Protein AF-A0AAD5KEV8-F1 (afdb_monomer)

Secondary structure (DSSP, 8-state):
----SSSHHHHHHHHHHHHHHHH---HHHHHHHHHHHHHHHHHHHHHSSSHHHHHHHHIIIIIS----SSPPPHHHHHHHHHHHHHHTT-SPTTPPPPP---TT--

Foldseek 3Di:
DDDDDPPVPPVVVVVVVVVCVVPPDDPVNVVVVVVVVVVLVVVLCVQVPDLVSLQVVCCQCPVVVHDDPDDDPPVSVVVSVQSNCVVVVNDDPPDDDDDPPPPVRD

Radius of gyration: 21.46 Å; Cα contacts (8 Å, |Δi|>4): 39; chains: 1; bounding box: 51×52×44 Å

Nearest PDB structures (foldseek):
  3mfi-assembly1_A  TM=3.490E-01  e=8.666E+00  Saccharomyces cerevisiae

Sequence (106 aa):
MSNDATTTTMGELAWHSRRKAWTNATNEKIASQNARATETNAWFNERLDDQKHLLSCYDHLIVRRKESNQPIPLKFAVKVIVQGWKRDGTWPEGMEAPTSTDPNGF

Structure (mmCIF, N/CA/C/O backbone):
data_AF-A0AAD5KEV8-F1
#
_entry.id   AF-A0AAD5KEV8-F1
#
loop_
_atom_site.group_PDB
_atom_site.id
_atom_site.type_symbol
_atom_site.label_atom_id
_atom_site.label_alt_id
_atom_site.label_comp_id
_atom_site.label_asym_id
_atom_site.label_entity_id
_atom_site.label_seq_id
_atom_site.pdbx_PDB_ins_code
_atom_site.Cartn_x
_atom_site.Cartn_y
_atom_site.Cartn_z
_atom_site.occupancy
_atom_site.B_iso_or_equiv
_atom_site.auth_seq_id
_atom_site.auth_comp_id
_atom_site.auth_asym_id
_atom_site.auth_atom_id
_atom_site.pdbx_PDB_model_num
ATOM 1 N N . MET A 1 1 ? 35.413 -39.696 -18.909 1.00 42.03 1 MET A N 1
ATOM 2 C CA . MET A 1 1 ? 34.633 -38.946 -17.904 1.00 42.03 1 MET A CA 1
ATOM 3 C C . MET A 1 1 ? 34.918 -37.474 -18.122 1.00 42.03 1 MET A C 1
ATOM 5 O O . MET A 1 1 ? 36.070 -37.115 -17.954 1.00 42.03 1 MET A O 1
ATOM 9 N N . SER A 1 2 ? 33.941 -36.703 -18.606 1.00 48.84 2 SER A N 1
ATOM 10 C CA . SER A 1 2 ? 33.871 -35.230 -18.523 1.00 48.84 2 SER A CA 1
ATOM 11 C C . SER A 1 2 ? 32.728 -34.758 -19.417 1.00 48.84 2 SER A C 1
ATOM 13 O O . SER A 1 2 ? 32.889 -34.761 -20.628 1.00 48.84 2 SER A O 1
ATOM 15 N N . ASN A 1 3 ? 31.586 -34.403 -18.831 1.00 50.66 3 ASN A N 1
ATOM 16 C CA . ASN A 1 3 ? 30.469 -33.732 -19.504 1.00 50.66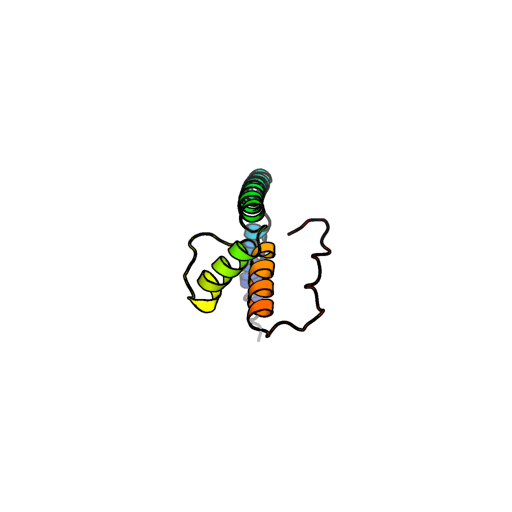 3 ASN A CA 1
ATOM 17 C C . ASN A 1 3 ? 29.704 -32.932 -18.441 1.00 50.66 3 ASN A C 1
ATOM 19 O O . ASN A 1 3 ? 28.728 -33.437 -17.908 1.00 50.66 3 ASN A O 1
ATOM 23 N N . ASP A 1 4 ? 30.174 -31.733 -18.090 1.00 52.62 4 ASP A N 1
ATOM 24 C CA . ASP A 1 4 ? 29.435 -30.836 -17.177 1.00 52.62 4 ASP A CA 1
ATOM 25 C C . ASP A 1 4 ? 29.787 -29.343 -17.374 1.00 52.62 4 ASP A C 1
ATOM 27 O O . ASP A 1 4 ? 29.725 -28.534 -16.456 1.00 52.62 4 ASP A O 1
ATOM 31 N N . ALA A 1 5 ? 30.186 -28.946 -18.590 1.00 53.91 5 ALA A N 1
ATOM 32 C CA . ALA A 1 5 ? 30.590 -27.563 -18.890 1.00 53.91 5 ALA A CA 1
ATOM 33 C C . ALA A 1 5 ? 29.541 -26.742 -19.672 1.00 53.91 5 ALA A C 1
ATOM 35 O O . ALA A 1 5 ? 29.733 -25.546 -19.874 1.00 53.91 5 ALA A O 1
ATOM 36 N N . THR A 1 6 ? 28.439 -27.348 -20.127 1.00 53.31 6 THR A N 1
ATOM 37 C CA . THR A 1 6 ? 27.454 -26.690 -21.014 1.00 53.31 6 THR A CA 1
ATOM 38 C C . THR A 1 6 ? 26.146 -26.288 -20.325 1.00 53.31 6 THR A C 1
ATOM 40 O O . THR A 1 6 ? 25.341 -25.567 -20.911 1.00 53.31 6 THR A O 1
ATOM 43 N N . THR A 1 7 ? 25.918 -26.706 -19.079 1.00 54.16 7 THR A N 1
ATOM 44 C CA . THR A 1 7 ? 24.692 -26.423 -18.308 1.00 54.16 7 THR A CA 1
ATOM 45 C C . THR A 1 7 ? 24.777 -25.137 -17.482 1.00 54.16 7 THR A C 1
ATOM 47 O O . THR A 1 7 ? 23.762 -24.462 -17.303 1.00 54.16 7 THR A O 1
ATOM 50 N N . THR A 1 8 ? 25.977 -24.733 -17.054 1.00 55.50 8 THR A N 1
ATOM 51 C CA . THR A 1 8 ? 26.211 -23.524 -16.238 1.00 55.50 8 THR A CA 1
ATOM 52 C C . THR A 1 8 ? 25.878 -22.218 -16.979 1.00 55.50 8 THR A C 1
ATOM 54 O O . THR A 1 8 ? 25.484 -21.235 -16.364 1.00 55.50 8 THR A O 1
ATOM 57 N N . THR A 1 9 ? 25.932 -22.204 -18.312 1.00 64.56 9 THR A N 1
ATOM 58 C CA . THR A 1 9 ? 25.850 -20.973 -19.122 1.00 64.56 9 THR A CA 1
ATOM 59 C C . THR A 1 9 ? 24.418 -20.526 -19.449 1.00 64.56 9 THR A C 1
ATOM 61 O O . THR A 1 9 ? 24.144 -19.332 -19.561 1.00 64.56 9 THR A O 1
ATOM 64 N N . MET A 1 10 ? 23.475 -21.464 -19.598 1.00 74.94 10 MET A N 1
ATOM 65 C CA . MET A 1 10 ? 22.090 -21.168 -20.016 1.00 74.94 10 MET A CA 1
ATOM 66 C C . MET A 1 10 ? 21.288 -20.438 -18.928 1.00 74.94 10 MET A C 1
ATOM 68 O O . MET A 1 10 ? 20.607 -19.450 -19.209 1.00 74.94 10 MET A O 1
ATOM 72 N N . GLY A 1 11 ? 21.375 -20.912 -17.681 1.00 84.69 11 GLY A N 1
ATOM 73 C CA . GLY A 1 11 ? 20.655 -20.320 -16.549 1.00 84.69 11 GLY A CA 1
ATOM 74 C C . GLY A 1 11 ? 21.161 -18.921 -16.202 1.00 84.69 11 GLY A C 1
ATOM 75 O O . GLY A 1 11 ? 20.363 -18.019 -15.947 1.00 84.69 11 GLY A O 1
ATOM 76 N N . GLU A 1 12 ? 22.477 -18.723 -16.271 1.00 88.44 12 GLU A N 1
ATOM 77 C CA . GLU A 1 12 ? 23.132 -17.439 -16.027 1.00 88.44 12 GLU A CA 1
ATOM 78 C C . GLU A 1 12 ? 22.746 -16.395 -17.087 1.00 88.44 12 GLU A C 1
ATOM 80 O O . GLU A 1 12 ? 22.313 -15.293 -16.743 1.00 88.44 12 GLU A O 1
ATOM 85 N N . LEU A 1 13 ? 22.780 -16.753 -18.376 1.00 88.38 13 LEU A N 1
ATOM 86 C CA . LEU A 1 13 ? 22.330 -15.869 -19.460 1.00 88.38 13 LEU A CA 1
ATOM 87 C C . LEU A 1 13 ? 20.852 -15.483 -19.316 1.00 88.38 13 LEU A C 1
ATOM 89 O O . LEU A 1 13 ? 20.493 -14.310 -19.466 1.00 88.38 13 LEU A O 1
ATOM 93 N N . ALA A 1 14 ? 19.990 -16.449 -18.986 1.00 87.69 14 ALA A N 1
ATOM 94 C CA . ALA A 1 14 ? 18.575 -16.189 -18.741 1.00 87.69 14 ALA A CA 1
ATOM 95 C C . ALA A 1 14 ? 18.364 -15.263 -17.530 1.00 87.69 14 ALA A C 1
ATOM 97 O O . ALA A 1 14 ? 17.533 -14.350 -17.586 1.00 87.69 14 ALA A O 1
ATOM 98 N N . TRP A 1 15 ? 19.134 -15.459 -16.455 1.00 87.44 15 TRP A N 1
ATOM 99 C CA . TRP A 1 15 ? 19.105 -14.606 -15.268 1.00 87.44 15 TRP A CA 1
ATOM 100 C C . TRP A 1 15 ? 19.547 -13.176 -15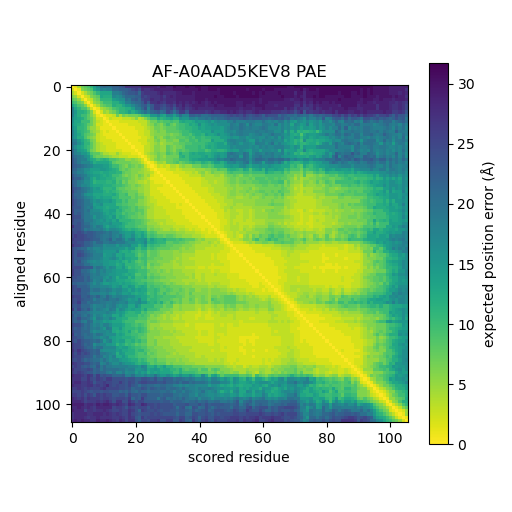.583 1.00 87.44 15 TRP A C 1
ATOM 102 O O . TRP A 1 15 ? 18.820 -12.234 -15.265 1.00 87.44 15 TRP A O 1
ATOM 112 N N . HIS A 1 16 ? 20.676 -12.996 -16.273 1.00 90.31 16 HIS A N 1
ATOM 113 C CA . HIS A 1 16 ? 21.165 -11.676 -16.673 1.00 90.31 16 HIS A CA 1
ATOM 114 C C . HIS A 1 16 ? 20.191 -10.953 -17.601 1.00 90.31 16 HIS A C 1
ATOM 116 O O . HIS A 1 16 ? 19.942 -9.762 -17.411 1.00 90.31 16 HIS A O 1
ATOM 122 N N . SER A 1 17 ? 19.601 -11.661 -18.568 1.00 86.88 17 SER A N 1
ATOM 123 C CA . SER A 1 17 ? 18.593 -11.097 -19.471 1.00 86.88 17 SER A CA 1
ATOM 124 C C . SER A 1 17 ? 17.366 -10.598 -18.698 1.00 86.88 17 SER A C 1
ATOM 126 O O . SER A 1 17 ? 16.933 -9.455 -18.868 1.00 86.88 17 SER A O 1
ATOM 128 N N . ARG A 1 18 ? 16.860 -11.408 -17.760 1.00 85.88 18 ARG A N 1
ATOM 129 C CA . ARG A 1 18 ? 15.705 -11.055 -16.924 1.00 85.88 18 ARG A CA 1
ATOM 130 C C . ARG A 1 18 ? 16.012 -9.905 -15.967 1.00 85.88 18 ARG A C 1
ATOM 132 O O . ARG A 1 18 ? 15.228 -8.966 -15.872 1.00 85.88 18 ARG A O 1
ATOM 139 N N . ARG A 1 19 ? 17.177 -9.934 -15.317 1.00 86.88 19 ARG A N 1
AT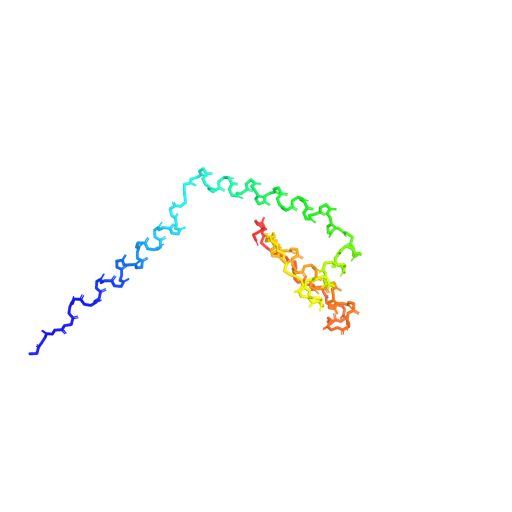OM 140 C CA . ARG A 1 19 ? 17.652 -8.851 -14.450 1.00 86.88 19 ARG A CA 1
ATOM 141 C C . ARG A 1 19 ? 17.772 -7.544 -15.228 1.00 86.88 19 ARG A C 1
ATOM 143 O O . ARG A 1 19 ? 17.264 -6.530 -14.768 1.00 86.88 19 ARG A O 1
ATOM 150 N N . LYS A 1 20 ? 18.366 -7.576 -16.423 1.00 84.88 20 LYS A N 1
ATOM 151 C CA . LYS A 1 20 ? 18.487 -6.406 -17.301 1.00 84.88 20 LYS A CA 1
ATOM 152 C C . LYS A 1 20 ? 17.116 -5.859 -17.702 1.00 84.88 20 LYS A C 1
ATOM 154 O O . LYS A 1 20 ? 16.931 -4.649 -17.693 1.00 84.88 20 LYS A O 1
ATOM 159 N N . ALA A 1 21 ? 16.142 -6.725 -17.989 1.00 81.44 21 ALA A N 1
ATOM 160 C CA . ALA A 1 21 ? 14.767 -6.306 -18.262 1.00 81.44 21 ALA A CA 1
ATOM 161 C C . ALA A 1 21 ? 14.091 -5.632 -17.051 1.00 81.44 21 ALA A C 1
ATOM 163 O O . ALA A 1 21 ? 13.281 -4.725 -17.234 1.00 81.44 21 ALA A O 1
ATOM 164 N N . TRP A 1 22 ? 14.430 -6.040 -15.825 1.00 77.25 22 TRP A N 1
ATOM 165 C CA . TRP A 1 22 ? 13.921 -5.417 -14.598 1.00 77.25 22 TRP A CA 1
ATOM 166 C C . TRP A 1 22 ? 14.610 -4.095 -14.259 1.00 77.25 22 TRP A C 1
ATOM 168 O O . TRP A 1 22 ? 13.957 -3.189 -13.752 1.00 77.25 22 TRP A O 1
ATOM 178 N N . THR A 1 23 ? 15.908 -3.966 -14.541 1.00 80.56 23 THR A N 1
ATOM 179 C CA . THR A 1 23 ? 16.696 -2.786 -14.150 1.00 80.56 23 THR A CA 1
ATOM 180 C C . THR A 1 23 ? 16.786 -1.711 -15.231 1.00 80.56 23 THR A C 1
ATOM 182 O O . THR A 1 23 ? 17.083 -0.568 -14.907 1.00 80.56 23 THR A O 1
ATOM 185 N N . ASN A 1 24 ? 16.517 -2.030 -16.502 1.00 75.94 24 ASN A N 1
ATOM 186 C CA . ASN A 1 24 ? 16.593 -1.071 -17.611 1.00 75.94 24 ASN A CA 1
ATOM 187 C C . ASN A 1 24 ? 15.254 -0.367 -17.879 1.00 75.94 24 ASN A C 1
ATOM 189 O O . ASN A 1 24 ? 14.796 -0.293 -19.022 1.00 75.94 24 ASN A O 1
ATOM 193 N N . ALA A 1 25 ? 14.606 0.160 -16.842 1.00 75.19 25 ALA A N 1
ATOM 194 C CA . ALA A 1 25 ? 13.553 1.140 -17.073 1.00 75.19 25 ALA A CA 1
ATOM 195 C C . ALA A 1 25 ? 14.198 2.442 -17.576 1.00 75.19 25 ALA A C 1
ATOM 197 O O . ALA A 1 25 ? 15.177 2.915 -17.005 1.00 75.19 25 ALA A O 1
ATOM 198 N N . THR A 1 26 ? 13.676 3.016 -18.661 1.00 83.31 26 THR A N 1
ATOM 199 C CA . THR A 1 26 ? 14.119 4.341 -19.110 1.00 83.31 26 THR A CA 1
ATOM 200 C C . THR A 1 26 ? 13.734 5.391 -18.068 1.00 83.31 26 THR A C 1
ATOM 202 O O . THR A 1 26 ? 12.714 5.246 -17.389 1.00 83.31 26 THR A O 1
ATOM 205 N N . ASN A 1 27 ? 14.510 6.472 -17.961 1.00 84.75 27 ASN A N 1
ATOM 206 C CA . ASN A 1 27 ? 14.199 7.577 -17.045 1.00 84.75 27 ASN A CA 1
ATOM 207 C C . ASN A 1 27 ? 12.784 8.135 -17.277 1.00 84.75 27 ASN A C 1
ATOM 209 O O . ASN A 1 27 ? 12.085 8.452 -16.321 1.00 84.75 27 ASN A O 1
ATOM 213 N N . GLU A 1 28 ? 12.326 8.174 -18.531 1.00 85.75 28 GLU A N 1
ATOM 214 C CA . GLU A 1 28 ? 10.957 8.558 -18.897 1.00 85.75 28 GLU A CA 1
ATOM 215 C C . GLU A 1 28 ? 9.907 7.606 -18.310 1.00 85.75 28 GLU A C 1
ATOM 217 O O . GLU A 1 28 ? 8.908 8.045 -17.738 1.00 85.75 28 GLU A O 1
ATOM 222 N N . LYS A 1 29 ? 10.144 6.289 -18.390 1.00 85.25 29 LYS A N 1
ATOM 223 C CA . LYS A 1 29 ? 9.242 5.286 -17.816 1.00 85.25 29 LYS A CA 1
ATOM 224 C C . LYS A 1 29 ? 9.185 5.411 -16.294 1.00 85.25 29 LYS A C 1
ATOM 226 O O . LYS A 1 29 ? 8.089 5.389 -15.740 1.00 85.25 29 LYS A O 1
ATOM 231 N N . ILE A 1 30 ? 10.328 5.609 -15.638 1.00 85.81 30 ILE A N 1
ATOM 232 C CA . ILE A 1 30 ? 10.401 5.844 -14.187 1.00 85.81 30 ILE A CA 1
ATOM 233 C C . ILE A 1 30 ? 9.628 7.117 -13.816 1.00 85.81 30 ILE A C 1
ATOM 235 O O . ILE A 1 30 ? 8.776 7.080 -12.932 1.00 85.81 30 ILE A O 1
ATOM 239 N N . ALA A 1 31 ? 9.852 8.223 -14.530 1.00 88.38 31 ALA A N 1
ATOM 240 C CA . ALA A 1 31 ? 9.155 9.485 -14.289 1.00 88.38 31 ALA A CA 1
ATOM 241 C C . ALA A 1 31 ? 7.633 9.343 -14.450 1.00 88.38 31 ALA A C 1
ATOM 243 O O . ALA A 1 31 ? 6.879 9.782 -13.582 1.00 88.38 31 ALA A O 1
ATOM 244 N N . SER A 1 32 ? 7.173 8.663 -15.506 1.00 87.56 32 SER A N 1
ATOM 245 C CA . SER A 1 32 ? 5.741 8.417 -15.731 1.00 87.56 32 SER A CA 1
ATOM 246 C C . SER A 1 32 ? 5.107 7.549 -14.634 1.00 87.56 32 SER A C 1
ATOM 248 O O . SER A 1 32 ? 3.989 7.820 -14.194 1.00 87.56 32 SER A O 1
ATOM 250 N N . GLN A 1 33 ? 5.828 6.536 -14.138 1.00 86.12 33 GLN A N 1
ATOM 251 C CA . GLN A 1 33 ? 5.369 5.703 -13.025 1.00 86.12 33 GLN A CA 1
ATOM 252 C C . GLN A 1 33 ? 5.304 6.496 -11.718 1.00 86.12 33 GLN A C 1
ATOM 254 O O . GLN A 1 33 ? 4.319 6.373 -10.993 1.00 86.12 33 GLN A O 1
ATOM 259 N N . ASN A 1 34 ? 6.292 7.351 -11.449 1.00 87.56 34 ASN A N 1
ATOM 260 C CA . ASN A 1 34 ? 6.310 8.212 -10.266 1.00 87.56 34 ASN A CA 1
ATOM 261 C C . ASN A 1 34 ? 5.187 9.257 -10.294 1.00 87.56 34 ASN A C 1
ATOM 263 O O . ASN A 1 34 ? 4.547 9.490 -9.267 1.00 87.56 34 ASN A O 1
ATOM 267 N N . ALA A 1 35 ? 4.894 9.842 -11.460 1.00 89.75 35 ALA A N 1
ATOM 268 C CA . ALA A 1 35 ? 3.766 10.757 -11.633 1.00 89.75 35 ALA A CA 1
ATOM 269 C C . ALA A 1 35 ? 2.437 10.047 -11.322 1.00 89.75 35 ALA A C 1
ATOM 271 O O . ALA A 1 35 ? 1.683 10.484 -10.453 1.00 89.75 35 ALA A O 1
ATOM 272 N N . ARG A 1 36 ? 2.215 8.867 -11.917 1.00 87.56 36 ARG A N 1
ATOM 273 C CA . ARG A 1 36 ? 1.029 8.044 -11.640 1.00 87.56 36 ARG A CA 1
ATOM 274 C C . ARG A 1 36 ? 0.928 7.628 -10.169 1.00 87.56 36 ARG A C 1
ATOM 276 O O . ARG A 1 36 ? -0.169 7.608 -9.608 1.00 87.56 36 ARG A O 1
ATOM 283 N N . ALA A 1 37 ? 2.047 7.274 -9.537 1.00 86.38 37 ALA A N 1
ATOM 284 C CA . ALA A 1 37 ? 2.086 6.928 -8.118 1.00 86.38 37 ALA A CA 1
ATOM 285 C C . ALA A 1 37 ? 1.727 8.134 -7.239 1.00 86.38 37 ALA A C 1
ATOM 287 O O . ALA A 1 37 ? 0.982 7.982 -6.274 1.00 86.38 37 ALA A O 1
ATOM 288 N N . THR A 1 38 ? 2.197 9.330 -7.599 1.00 88.19 38 THR A N 1
ATOM 289 C CA . THR A 1 38 ? 1.859 10.589 -6.918 1.00 88.19 38 THR A CA 1
ATOM 290 C C . THR A 1 38 ? 0.361 10.866 -6.979 1.00 88.19 38 THR A C 1
ATOM 292 O O . THR A 1 38 ? -0.261 11.069 -5.938 1.00 88.19 38 THR A O 1
ATOM 295 N N . GLU A 1 39 ? -0.234 10.784 -8.168 1.00 88.75 39 GLU A N 1
ATOM 296 C CA . GLU A 1 39 ? -1.675 10.980 -8.368 1.00 88.75 39 GLU A CA 1
ATOM 297 C C . GLU A 1 39 ? -2.505 9.950 -7.593 1.00 88.75 39 GLU A C 1
ATOM 299 O O . GLU A 1 39 ? -3.447 10.300 -6.881 1.00 88.75 39 GLU A O 1
ATOM 304 N N . THR A 1 40 ? -2.116 8.674 -7.671 1.00 86.44 40 THR A N 1
ATOM 305 C CA . THR A 1 40 ? -2.789 7.594 -6.935 1.00 86.44 40 THR A CA 1
ATOM 306 C C . THR A 1 40 ? -2.710 7.848 -5.430 1.00 86.44 40 THR A C 1
ATOM 308 O O . THR A 1 40 ? -3.707 7.746 -4.721 1.00 86.44 40 THR A O 1
ATOM 3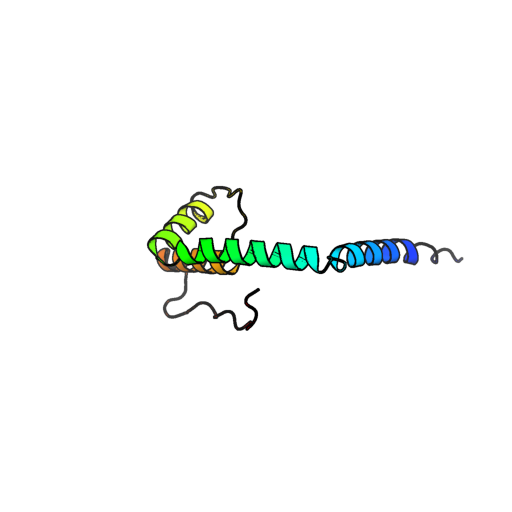11 N N . ASN A 1 41 ? -1.536 8.230 -4.927 1.00 86.94 41 ASN A N 1
ATOM 312 C CA . ASN A 1 41 ? -1.339 8.524 -3.514 1.00 86.94 41 ASN A CA 1
ATOM 313 C C . ASN A 1 41 ? -2.159 9.729 -3.041 1.00 86.94 41 ASN A C 1
ATOM 315 O O . ASN A 1 41 ? -2.692 9.680 -1.934 1.00 86.94 41 ASN A O 1
ATOM 319 N N . ALA A 1 42 ? -2.275 10.782 -3.853 1.00 87.75 42 ALA A N 1
ATOM 320 C CA . ALA A 1 42 ? -3.107 11.941 -3.539 1.00 87.75 42 ALA A CA 1
ATOM 321 C C . ALA A 1 42 ? -4.583 11.540 -3.393 1.00 87.75 42 ALA A C 1
ATOM 323 O O . ALA A 1 42 ? -5.193 11.825 -2.365 1.00 87.75 42 ALA A O 1
ATOM 324 N N . TRP A 1 43 ? -5.110 10.760 -4.345 1.00 86.81 43 TRP A N 1
ATOM 325 C CA . TRP A 1 43 ? -6.486 10.251 -4.307 1.00 86.81 43 TRP A CA 1
ATOM 326 C C . TRP A 1 43 ? -6.799 9.473 -3.022 1.00 86.81 43 TRP A C 1
ATOM 328 O O . TRP A 1 43 ? -7.866 9.641 -2.428 1.00 86.81 43 TRP A O 1
ATOM 338 N N . PHE A 1 44 ? -5.871 8.616 -2.581 1.00 85.56 44 PHE A N 1
ATOM 339 C CA . PHE A 1 44 ? -6.042 7.838 -1.354 1.00 85.56 44 PHE A CA 1
ATOM 340 C C . PHE A 1 44 ? -5.889 8.694 -0.095 1.00 85.56 44 PHE A C 1
ATOM 342 O O . PHE A 1 44 ? -6.631 8.475 0.857 1.00 85.56 44 PHE A O 1
ATOM 349 N N . ASN A 1 45 ? -4.973 9.667 -0.077 1.00 85.25 45 ASN A N 1
ATOM 350 C CA . ASN A 1 45 ? -4.829 10.587 1.054 1.00 85.25 45 ASN A CA 1
ATOM 351 C C . ASN A 1 45 ? -6.107 11.406 1.280 1.00 85.25 45 ASN A C 1
ATOM 353 O O . ASN A 1 45 ? -6.555 11.501 2.414 1.00 85.25 45 ASN A O 1
ATOM 357 N N . GLU A 1 46 ? -6.724 11.930 0.218 1.00 85.06 46 GLU A N 1
ATOM 358 C CA . GLU A 1 46 ? -7.969 12.708 0.321 1.00 85.06 46 GLU A CA 1
ATOM 359 C C . GLU A 1 46 ? -9.154 11.875 0.831 1.00 85.06 46 GLU A C 1
ATOM 361 O O . GLU A 1 46 ? -10.026 12.385 1.529 1.00 85.06 46 GLU A O 1
ATOM 366 N N . ARG A 1 47 ? -9.213 10.586 0.474 1.00 80.62 47 ARG A N 1
ATOM 367 C CA . ARG A 1 47 ? -10.357 9.712 0.788 1.00 80.62 47 ARG A CA 1
ATOM 368 C C . ARG A 1 47 ? -10.200 8.883 2.058 1.00 80.62 47 ARG A C 1
ATOM 370 O O . ARG A 1 47 ? -11.210 8.462 2.615 1.00 80.62 47 ARG A O 1
ATOM 377 N N . LEU A 1 48 ? -8.973 8.595 2.487 1.00 80.62 48 LEU A N 1
ATOM 378 C CA . LEU A 1 48 ? -8.676 7.741 3.644 1.00 80.62 48 LEU A CA 1
ATOM 379 C C . LEU A 1 48 ? -8.123 8.521 4.844 1.00 80.62 48 LEU A C 1
ATOM 381 O O . LEU A 1 48 ? -7.396 7.954 5.661 1.00 80.62 48 LEU A O 1
ATOM 385 N N . ASP A 1 49 ? -8.463 9.804 4.944 1.00 77.62 49 ASP A N 1
ATOM 386 C CA . ASP A 1 49 ? -8.190 10.619 6.132 1.00 77.62 49 ASP A CA 1
ATOM 387 C C . ASP A 1 49 ? -9.147 10.270 7.291 1.00 77.62 49 ASP A C 1
ATOM 389 O O . ASP A 1 49 ? -8.751 10.175 8.449 1.00 77.62 49 ASP A O 1
ATOM 393 N N . ASP A 1 50 ? -10.407 9.950 6.980 1.00 84.81 50 ASP A N 1
ATOM 394 C CA . ASP A 1 50 ? -11.412 9.607 7.990 1.00 84.81 50 ASP A CA 1
ATOM 395 C C . ASP A 1 50 ? -11.413 8.105 8.336 1.00 84.81 50 ASP A C 1
ATOM 397 O O . ASP A 1 50 ? -11.443 7.217 7.470 1.00 84.81 50 ASP A O 1
ATOM 401 N N . GLN A 1 51 ? -11.492 7.816 9.636 1.00 86.94 51 GLN A N 1
ATOM 402 C CA . GLN A 1 51 ? -11.693 6.484 10.196 1.00 86.94 51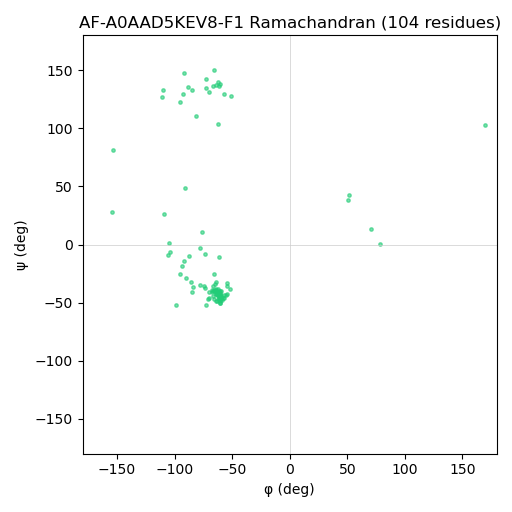 GLN A CA 1
ATOM 403 C C . GLN A 1 51 ? -12.905 5.768 9.583 1.00 86.94 51 GLN A C 1
ATOM 405 O O . GLN A 1 51 ? -12.834 4.565 9.314 1.00 86.94 51 GLN A O 1
ATOM 410 N N . LYS A 1 52 ? -14.007 6.476 9.303 1.00 90.25 52 LYS A N 1
ATOM 411 C CA . LYS A 1 52 ? -15.201 5.866 8.691 1.00 90.25 52 LYS A CA 1
ATOM 412 C C . LYS A 1 52 ? -14.904 5.279 7.310 1.00 90.25 52 LYS A C 1
ATOM 414 O O . LYS A 1 52 ? -15.387 4.193 6.977 1.00 90.25 52 LYS A O 1
ATOM 419 N N . HIS A 1 53 ? -14.102 5.976 6.507 1.00 89.88 53 HIS A N 1
ATOM 420 C CA . HIS A 1 53 ? -13.702 5.501 5.186 1.00 89.88 53 HIS A CA 1
ATOM 421 C C . HIS A 1 53 ? -12.750 4.308 5.284 1.00 89.88 53 HIS A C 1
ATOM 423 O O . HIS A 1 53 ? -12.947 3.322 4.571 1.00 89.88 53 HIS A O 1
ATOM 429 N N . LEU A 1 54 ? -11.798 4.341 6.222 1.00 90.75 54 LEU A N 1
ATOM 430 C CA . LEU A 1 54 ? -10.893 3.219 6.493 1.00 90.75 54 LEU A CA 1
ATOM 431 C C . LEU A 1 54 ? -11.662 1.946 6.876 1.00 90.75 54 LEU A C 1
ATOM 433 O O . LEU A 1 54 ? -11.409 0.885 6.304 1.00 90.75 54 LEU A O 1
ATOM 437 N N . LEU A 1 55 ? -12.649 2.053 7.769 1.00 93.31 55 LEU A N 1
ATOM 438 C CA . LEU A 1 55 ? -13.483 0.915 8.170 1.00 93.31 55 LEU A CA 1
ATOM 439 C C . LEU A 1 55 ? -14.363 0.401 7.025 1.00 93.31 55 LEU A C 1
ATOM 441 O O . LEU A 1 55 ? -14.469 -0.807 6.831 1.00 93.31 55 LEU A O 1
ATOM 445 N N . SER A 1 56 ? -14.934 1.295 6.213 1.00 92.62 56 SER A N 1
ATOM 446 C CA . SER A 1 56 ? -15.689 0.893 5.019 1.00 92.62 56 SER A CA 1
ATOM 447 C C . SER A 1 5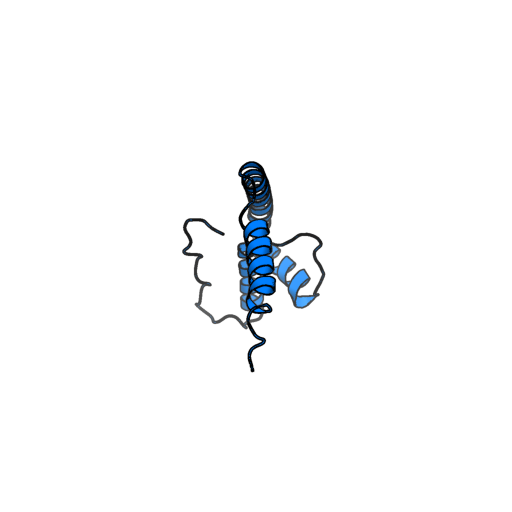6 ? -14.815 0.124 4.021 1.00 92.62 56 SER A C 1
ATOM 449 O O . SER A 1 56 ? -15.247 -0.887 3.461 1.00 92.62 56 SER A O 1
ATOM 451 N N . CYS A 1 57 ? -13.569 0.560 3.808 1.00 90.69 57 CYS A N 1
ATOM 452 C CA . CYS A 1 57 ? -12.607 -0.169 2.983 1.00 90.69 57 CYS A CA 1
ATOM 453 C C . CYS A 1 57 ? -12.254 -1.531 3.587 1.00 90.69 57 CYS A C 1
ATOM 455 O O . CYS A 1 57 ? -12.230 -2.521 2.855 1.00 90.69 57 CYS A O 1
ATOM 457 N N . TYR A 1 58 ? -12.042 -1.607 4.902 1.00 93.69 58 TYR A N 1
ATOM 458 C CA . TYR A 1 58 ? -11.786 -2.868 5.598 1.00 93.69 58 TYR A CA 1
ATOM 459 C C . TYR A 1 58 ? -12.946 -3.856 5.423 1.00 93.69 58 TYR A C 1
ATOM 461 O O . TYR A 1 58 ? -12.733 -5.008 5.042 1.00 93.69 58 TYR A O 1
ATOM 469 N N . ASP A 1 59 ? -14.184 -3.393 5.593 1.00 94.94 59 ASP A N 1
ATOM 470 C CA . ASP A 1 59 ? -15.370 -4.229 5.411 1.00 94.94 59 ASP A CA 1
ATOM 471 C C . ASP A 1 59 ? -15.502 -4.743 3.978 1.00 94.94 59 ASP A C 1
ATOM 473 O O . ASP A 1 59 ? -15.883 -5.891 3.756 1.00 94.94 59 ASP A O 1
ATOM 477 N N . HIS A 1 60 ? -15.176 -3.922 2.981 1.00 92.56 60 HIS A N 1
ATOM 478 C CA . HIS A 1 60 ? -15.229 -4.345 1.586 1.00 92.56 60 HIS A CA 1
ATOM 479 C C . HIS A 1 60 ? -14.127 -5.341 1.223 1.00 92.56 60 HIS A C 1
ATOM 481 O O . HIS A 1 60 ? -14.423 -6.357 0.592 1.00 92.56 60 HIS A O 1
ATOM 487 N N . LEU A 1 61 ? -12.884 -5.060 1.610 1.00 91.00 61 LEU A N 1
ATOM 488 C CA . LEU A 1 61 ? -11.710 -5.810 1.160 1.00 91.00 61 LEU A CA 1
ATOM 489 C C . LEU A 1 61 ? -11.446 -7.056 2.004 1.00 91.00 61 LEU A C 1
ATOM 491 O O . LEU A 1 61 ? -11.105 -8.099 1.458 1.00 91.00 61 LEU A O 1
ATOM 495 N N . ILE A 1 62 ? -11.605 -6.962 3.324 1.00 92.75 62 ILE A N 1
ATOM 496 C CA . ILE A 1 62 ? -11.218 -8.026 4.257 1.00 92.75 62 ILE A CA 1
ATOM 497 C C . ILE A 1 62 ? -12.432 -8.858 4.657 1.00 92.75 62 ILE A C 1
ATOM 499 O O . ILE A 1 62 ? -12.421 -10.079 4.494 1.00 92.75 62 ILE A O 1
ATOM 503 N N . VAL A 1 63 ? -13.503 -8.208 5.123 1.00 93.25 63 VAL A N 1
ATOM 504 C CA . VAL A 1 63 ? -14.697 -8.919 5.611 1.00 93.25 63 VAL A CA 1
ATOM 505 C C . VAL A 1 63 ? -15.484 -9.520 4.446 1.00 93.25 63 VAL A C 1
ATOM 507 O O . VAL A 1 63 ? -15.774 -10.714 4.433 1.00 93.25 63 VAL A O 1
ATOM 510 N N . ARG A 1 64 ? -15.808 -8.705 3.435 1.00 93.94 64 ARG A N 1
ATOM 511 C CA . ARG A 1 64 ? -16.598 -9.119 2.262 1.00 9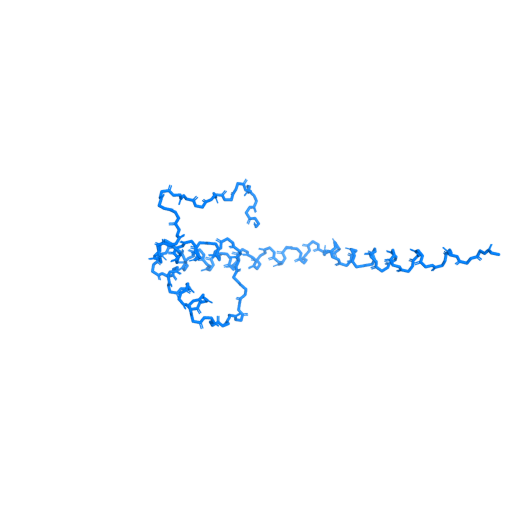3.94 64 ARG A CA 1
ATOM 512 C C . ARG A 1 64 ? -15.757 -9.707 1.131 1.00 93.94 64 ARG A C 1
ATOM 514 O O . ARG A 1 64 ? -16.343 -10.224 0.185 1.00 93.94 64 ARG A O 1
ATOM 521 N N . ARG A 1 65 ? -14.423 -9.610 1.209 1.00 90.50 65 ARG A N 1
ATOM 522 C CA . ARG A 1 65 ? -13.468 -10.122 0.206 1.00 90.50 65 ARG A CA 1
ATOM 523 C C . ARG A 1 65 ? -13.793 -9.692 -1.227 1.00 90.50 65 ARG A C 1
ATOM 525 O O . ARG A 1 65 ? -13.660 -10.476 -2.162 1.00 90.50 65 ARG A O 1
ATOM 532 N N . LYS A 1 66 ? -14.259 -8.452 -1.403 1.00 91.69 66 LYS A N 1
ATOM 533 C CA . LYS A 1 66 ? -14.516 -7.912 -2.738 1.00 91.69 66 LYS A CA 1
ATOM 534 C C . LYS A 1 66 ? -13.198 -7.605 -3.433 1.00 91.69 66 LYS A C 1
ATOM 536 O O . LYS A 1 66 ? -12.320 -6.968 -2.855 1.00 91.69 66 LYS A O 1
ATOM 541 N N . GLU A 1 67 ? -13.103 -8.011 -4.690 1.00 86.62 67 GLU A N 1
ATOM 542 C CA . GLU A 1 67 ? -11.959 -7.695 -5.534 1.00 86.62 67 GLU A CA 1
ATOM 543 C C . GLU A 1 67 ? -11.975 -6.216 -5.940 1.00 86.62 67 GLU A C 1
ATOM 545 O O . GLU A 1 67 ? -13.028 -5.626 -6.196 1.00 86.62 67 GLU A O 1
ATOM 550 N N . SER A 1 68 ? -10.785 -5.615 -5.988 1.00 81.62 68 SER A N 1
ATOM 551 C CA . SER A 1 68 ? -10.577 -4.266 -6.506 1.00 81.62 68 SER A CA 1
ATOM 552 C C . SER A 1 68 ? -9.798 -4.348 -7.810 1.00 81.62 68 SER A C 1
ATOM 554 O O . SER A 1 68 ? -8.699 -4.897 -7.850 1.00 81.62 68 SER A O 1
ATOM 556 N N . ASN A 1 69 ? -10.332 -3.726 -8.860 1.00 83.38 69 ASN A N 1
ATOM 557 C CA . ASN A 1 69 ? -9.635 -3.586 -10.141 1.00 83.38 69 ASN A CA 1
ATOM 558 C C . ASN A 1 69 ? -8.504 -2.547 -10.086 1.00 83.38 69 ASN A C 1
ATOM 560 O O . ASN A 1 69 ? -7.747 -2.398 -11.045 1.00 83.38 69 ASN A O 1
ATOM 564 N N . GLN A 1 70 ? -8.402 -1.799 -8.984 1.00 80.31 70 GLN A N 1
ATOM 565 C CA . GLN A 1 70 ? -7.345 -0.825 -8.759 1.00 80.31 70 GLN A CA 1
ATOM 566 C C . GLN A 1 70 ? -6.399 -1.302 -7.654 1.00 80.31 70 GLN A C 1
ATOM 568 O O . GLN A 1 70 ? -6.870 -1.709 -6.585 1.00 80.31 70 GLN A O 1
ATOM 573 N N . PRO A 1 71 ? -5.074 -1.230 -7.881 1.00 82.38 71 PRO A N 1
ATOM 574 C CA . PRO A 1 71 ? -4.102 -1.543 -6.849 1.00 82.38 71 PRO A CA 1
ATOM 575 C C . PRO A 1 71 ? -4.183 -0.506 -5.728 1.00 82.38 71 PRO A C 1
ATOM 577 O O . PRO A 1 71 ? -4.256 0.698 -5.977 1.00 82.38 71 PRO A O 1
ATOM 580 N N . ILE A 1 72 ? -4.140 -0.984 -4.488 1.00 85.31 72 ILE A N 1
ATOM 581 C CA . ILE A 1 72 ? -4.098 -0.135 -3.299 1.00 85.31 72 ILE A CA 1
ATOM 582 C C . ILE A 1 72 ? -2.629 0.018 -2.900 1.00 85.31 72 ILE A C 1
ATOM 584 O O . ILE A 1 72 ? -1.974 -1.001 -2.663 1.00 85.31 72 ILE A O 1
ATOM 588 N N . PRO A 1 73 ? -2.083 1.246 -2.812 1.00 87.50 73 PRO A N 1
ATOM 589 C CA . PRO A 1 73 ? -0.718 1.434 -2.350 1.00 87.50 73 PRO A CA 1
ATOM 590 C C . PRO A 1 73 ? -0.558 0.899 -0.925 1.00 87.50 73 PRO A C 1
ATOM 592 O O . PRO A 1 73 ? -1.414 1.118 -0.062 1.00 87.50 73 PRO A O 1
ATOM 595 N N . LEU A 1 74 ? 0.558 0.213 -0.678 1.00 87.31 74 LEU A N 1
ATOM 596 C CA . LEU A 1 74 ? 0.776 -0.569 0.540 1.00 87.31 74 LEU A CA 1
ATOM 597 C C . LEU A 1 74 ? 0.579 0.257 1.818 1.00 87.31 74 LEU A C 1
ATOM 599 O O . LEU A 1 74 ? -0.101 -0.190 2.741 1.00 87.31 74 LEU A O 1
ATOM 603 N N . LYS A 1 75 ? 1.081 1.497 1.840 1.00 84.38 75 LYS A N 1
ATOM 604 C CA . LYS A 1 75 ? 0.922 2.417 2.977 1.00 84.38 75 LYS A CA 1
ATOM 605 C C . LYS A 1 75 ? -0.537 2.636 3.396 1.00 84.38 75 LYS A C 1
ATOM 607 O O . LYS A 1 75 ? -0.815 2.811 4.579 1.00 84.38 75 LYS A O 1
ATOM 612 N N . PHE A 1 76 ? -1.480 2.603 2.453 1.00 88.50 76 PHE A N 1
ATOM 613 C CA . PHE A 1 76 ? -2.909 2.739 2.746 1.00 88.50 76 PHE A CA 1
ATOM 614 C C . PHE A 1 76 ? -3.541 1.415 3.148 1.00 88.50 76 PHE A C 1
ATOM 616 O O . PHE A 1 76 ? -4.378 1.397 4.047 1.00 88.50 76 PHE A O 1
ATOM 623 N N . ALA A 1 77 ? -3.115 0.308 2.536 1.00 90.06 77 ALA A N 1
ATOM 624 C CA . ALA A 1 77 ? -3.567 -1.021 2.933 1.00 90.06 77 ALA A CA 1
ATOM 625 C C . ALA A 1 77 ? -3.265 -1.284 4.417 1.00 90.06 77 ALA A C 1
ATOM 627 O O . ALA A 1 77 ? -4.146 -1.727 5.151 1.00 90.06 77 ALA A O 1
ATOM 628 N N . VAL A 1 78 ? -2.066 -0.916 4.884 1.00 90.25 78 VAL A N 1
ATOM 629 C CA . VAL A 1 78 ? -1.690 -1.018 6.304 1.00 90.25 78 VAL A CA 1
ATOM 630 C C . VAL A 1 78 ? -2.631 -0.194 7.186 1.00 90.25 78 VAL A C 1
ATOM 632 O O . VAL A 1 78 ? -3.160 -0.725 8.160 1.00 90.25 78 VAL A O 1
ATOM 635 N N . LYS A 1 79 ? -2.911 1.070 6.829 1.00 89.62 79 LYS A N 1
ATOM 636 C CA . LYS A 1 79 ? -3.858 1.919 7.578 1.00 89.62 79 LYS A CA 1
ATOM 637 C C . LYS A 1 79 ? -5.247 1.281 7.680 1.00 89.62 79 LYS A C 1
ATOM 639 O O . LYS A 1 79 ? -5.820 1.246 8.766 1.00 89.62 79 LYS A O 1
ATOM 644 N N . VAL A 1 80 ? -5.773 0.761 6.569 1.00 92.06 80 VAL A N 1
ATOM 645 C CA . VAL A 1 80 ? -7.087 0.097 6.509 1.00 92.06 80 VAL A CA 1
ATOM 646 C C . VAL A 1 80 ? -7.126 -1.130 7.422 1.00 92.06 80 VAL A C 1
ATOM 648 O O . VAL A 1 80 ? -8.055 -1.274 8.215 1.00 92.06 80 VAL A O 1
ATOM 651 N N . ILE A 1 81 ? -6.109 -1.993 7.342 1.00 93.00 81 ILE A N 1
ATOM 652 C CA . ILE A 1 81 ? -6.028 -3.227 8.135 1.00 93.00 81 ILE A CA 1
ATOM 653 C C . ILE A 1 81 ? -5.937 -2.908 9.628 1.00 93.00 81 ILE A C 1
ATOM 655 O O . ILE A 1 81 ? -6.709 -3.455 10.410 1.00 93.00 81 ILE A O 1
ATOM 659 N N . VAL A 1 82 ? -5.047 -1.993 10.024 1.00 91.69 82 VAL A N 1
ATOM 660 C CA . VAL A 1 82 ? -4.854 -1.627 11.437 1.00 91.69 82 VAL A CA 1
ATOM 661 C C . VAL A 1 82 ? -6.139 -1.062 12.038 1.00 91.69 82 VAL A C 1
ATOM 663 O O . VAL A 1 82 ? -6.499 -1.438 13.150 1.00 91.69 82 VAL A O 1
ATOM 666 N N . GLN A 1 83 ? -6.863 -0.198 11.320 1.00 91.38 83 GLN A N 1
ATOM 667 C CA . GLN A 1 83 ? -8.139 0.325 11.822 1.00 91.38 83 GLN A CA 1
ATOM 668 C C . GLN A 1 83 ? -9.201 -0.766 11.971 1.00 91.38 83 GLN A C 1
ATOM 670 O O . GLN A 1 83 ? -9.925 -0.781 12.967 1.00 91.38 83 GLN A O 1
ATOM 675 N N . GLY A 1 84 ? -9.273 -1.700 11.021 1.00 93.38 84 GLY A N 1
ATOM 676 C CA . GLY A 1 84 ? -10.159 -2.857 11.126 1.00 93.38 84 GLY A CA 1
ATOM 677 C C . GLY A 1 84 ? -9.829 -3.746 12.322 1.00 93.38 84 GLY A C 1
ATOM 678 O O . GLY A 1 84 ? -10.715 -4.080 13.100 1.00 93.38 84 GLY A O 1
ATOM 679 N N . TRP A 1 85 ? -8.552 -4.055 12.538 1.00 93.31 85 TRP A N 1
ATOM 680 C CA . TRP A 1 85 ? -8.106 -4.860 13.680 1.00 93.31 85 TRP A CA 1
ATOM 681 C C . TRP A 1 85 ? -8.306 -4.163 15.027 1.00 93.31 85 TRP A C 1
ATOM 683 O O . TRP A 1 85 ? -8.669 -4.816 16.004 1.00 93.31 85 TRP A O 1
ATOM 693 N N . LYS A 1 86 ? -8.134 -2.836 15.088 1.00 91.31 86 LYS A N 1
ATOM 694 C CA . LYS A 1 86 ? -8.493 -2.040 16.272 1.00 91.31 86 LYS A CA 1
ATOM 695 C C . LYS A 1 86 ? -9.986 -2.145 16.579 1.00 91.31 86 LYS A C 1
ATOM 697 O O . LYS A 1 86 ? -10.348 -2.354 17.730 1.00 91.31 86 LYS A O 1
ATOM 702 N N . ARG A 1 87 ? -10.849 -2.045 15.561 1.00 92.50 87 ARG A N 1
ATOM 703 C CA . ARG A 1 87 ? -12.302 -2.225 15.722 1.00 92.50 87 ARG A CA 1
ATOM 704 C C . ARG A 1 87 ? -12.654 -3.640 16.185 1.00 92.50 87 ARG A C 1
ATOM 706 O O . ARG A 1 87 ? -13.512 -3.796 17.046 1.00 92.50 87 ARG A O 1
ATOM 713 N N . ASP A 1 88 ? -12.011 -4.649 15.610 1.00 92.75 88 ASP A N 1
ATOM 714 C CA . ASP A 1 88 ? -12.295 -6.058 15.895 1.00 92.75 88 ASP A CA 1
ATOM 715 C C . ASP A 1 88 ? -11.675 -6.530 17.233 1.00 92.75 88 ASP A C 1
ATOM 717 O O . ASP A 1 88 ? -11.870 -7.678 17.626 1.00 92.75 88 ASP A O 1
ATOM 721 N N . GLY A 1 89 ? -10.926 -5.668 17.938 1.00 89.00 89 GLY A N 1
ATOM 722 C CA . GLY A 1 89 ? -10.262 -5.993 19.207 1.00 89.00 89 GLY A CA 1
ATOM 723 C C . GLY A 1 89 ? -9.082 -6.962 19.068 1.00 89.00 89 GLY A C 1
ATOM 724 O O . GLY A 1 89 ? -8.614 -7.519 20.057 1.00 89.00 89 GLY A O 1
ATOM 725 N N . THR A 1 90 ? -8.604 -7.193 17.843 1.00 89.56 90 THR A N 1
ATOM 726 C CA . THR A 1 90 ? -7.473 -8.086 17.543 1.00 89.56 90 THR A CA 1
ATOM 727 C C . THR A 1 90 ? -6.135 -7.351 17.514 1.00 89.56 90 THR A C 1
ATOM 729 O O . THR A 1 90 ? -5.081 -7.987 17.541 1.00 89.56 90 THR A O 1
ATOM 732 N N . TRP A 1 91 ? -6.159 -6.017 17.470 1.00 86.94 91 TRP A N 1
ATOM 733 C CA . TRP A 1 91 ? -4.969 -5.185 17.605 1.00 86.94 91 TRP A CA 1
ATOM 734 C C . TRP A 1 91 ? -4.634 -4.937 19.085 1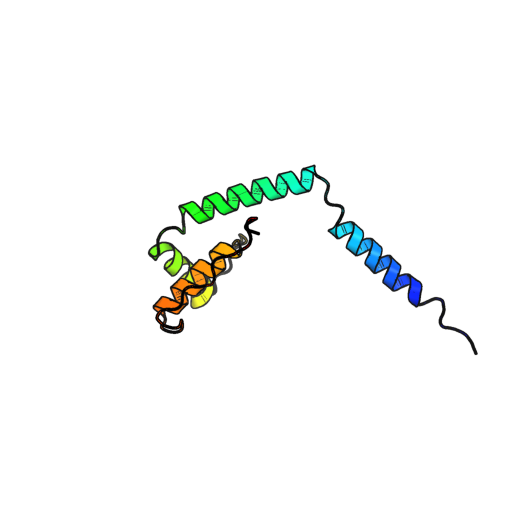.00 86.94 91 TRP A C 1
ATOM 736 O O . TRP A 1 91 ? -5.535 -4.552 19.831 1.00 86.94 91 TRP A O 1
ATOM 746 N N . PRO A 1 92 ? -3.367 -5.086 19.520 1.00 83.31 92 PRO A N 1
ATOM 747 C CA . PRO A 1 92 ? -2.973 -4.806 20.898 1.00 83.31 92 PRO A CA 1
ATOM 748 C C . PRO A 1 92 ? -3.306 -3.367 21.313 1.00 83.31 92 PRO A C 1
ATOM 750 O O . PRO A 1 92 ? -2.949 -2.406 20.622 1.00 83.31 92 PRO A O 1
ATOM 753 N N . GLU A 1 93 ? -3.970 -3.210 22.458 1.00 71.81 93 GLU A N 1
ATOM 754 C CA . GLU A 1 93 ? -4.273 -1.893 23.017 1.00 71.81 93 GLU A CA 1
ATOM 755 C C . GLU A 1 93 ? -2.979 -1.125 23.330 1.00 71.81 93 GLU A C 1
ATOM 757 O O . GLU A 1 93 ? -2.011 -1.676 23.853 1.00 71.81 93 GLU A O 1
ATOM 762 N N . GLY A 1 94 ? -2.945 0.162 22.974 1.00 69.94 94 GLY A N 1
ATOM 763 C CA . GLY A 1 94 ? -1.792 1.033 23.221 1.00 69.94 94 GLY A CA 1
ATOM 764 C C . GLY A 1 94 ? -0.610 0.873 22.256 1.00 69.94 94 GLY A C 1
ATOM 765 O O . GLY A 1 94 ? 0.365 1.607 22.397 1.00 69.94 94 GLY A O 1
ATOM 766 N N . MET A 1 95 ? -0.676 -0.020 21.259 1.00 70.31 95 MET A N 1
ATOM 767 C CA . MET A 1 95 ? 0.332 -0.073 20.193 1.00 70.31 95 MET A CA 1
ATOM 768 C C . MET A 1 95 ? -0.084 0.765 18.981 1.00 70.31 95 MET A C 1
ATOM 770 O O . MET A 1 95 ? -1.175 0.604 18.426 1.00 70.31 95 MET A O 1
ATOM 774 N N . GLU A 1 96 ? 0.813 1.629 18.516 1.00 70.56 96 GLU A N 1
ATOM 775 C CA . GLU A 1 96 ? 0.728 2.205 17.176 1.00 70.56 96 GLU A CA 1
ATOM 776 C C . GLU A 1 96 ? 1.515 1.347 16.188 1.00 70.56 96 GLU A C 1
ATOM 778 O O . GLU A 1 96 ? 2.516 0.721 16.539 1.00 70.56 96 GLU A O 1
ATOM 783 N N . ALA A 1 97 ? 1.046 1.288 14.941 1.00 67.00 97 ALA A N 1
ATOM 784 C CA . ALA A 1 97 ? 1.839 0.674 13.889 1.00 67.00 97 ALA A CA 1
ATOM 785 C C . ALA A 1 97 ? 3.137 1.486 13.723 1.00 67.00 97 ALA A C 1
ATOM 787 O O . ALA A 1 97 ? 3.067 2.719 13.762 1.00 67.00 97 ALA A O 1
ATOM 788 N N . PRO A 1 98 ? 4.297 0.836 13.520 1.00 68.94 98 PRO A N 1
ATOM 789 C CA . PRO A 1 98 ? 5.540 1.545 13.254 1.00 68.94 98 PRO A CA 1
ATOM 790 C C . PRO A 1 98 ? 5.332 2.556 12.127 1.00 68.94 98 PRO A C 1
ATOM 792 O O . PRO A 1 98 ? 4.818 2.213 11.058 1.00 68.94 98 PRO A O 1
ATOM 795 N N . THR A 1 99 ? 5.704 3.810 12.367 1.00 63.12 99 THR A N 1
ATOM 796 C CA . THR A 1 99 ? 5.714 4.819 11.311 1.00 63.12 99 THR A CA 1
ATOM 797 C C . THR A 1 99 ? 6.753 4.399 10.274 1.00 63.12 99 THR A C 1
ATOM 799 O O . THR A 1 99 ? 7.834 3.928 10.635 1.00 63.12 99 THR A O 1
ATOM 802 N N . SER A 1 100 ? 6.441 4.511 8.976 1.00 57.22 100 SER A N 1
ATOM 803 C CA . SER A 1 100 ? 7.427 4.181 7.944 1.00 57.22 100 SER A CA 1
ATOM 804 C C . SER A 1 100 ? 8.610 5.136 8.100 1.00 57.22 100 SER A C 1
ATOM 806 O O . SER A 1 100 ? 8.515 6.308 7.747 1.00 57.22 100 SER A O 1
ATOM 808 N N . THR A 1 101 ? 9.718 4.652 8.657 1.00 51.97 101 THR A N 1
ATOM 809 C CA . THR A 1 101 ? 10.943 5.440 8.867 1.00 51.97 101 THR A CA 1
ATOM 810 C C . THR A 1 101 ? 11.718 5.638 7.560 1.00 51.97 101 THR A C 1
ATOM 812 O O . THR A 1 101 ? 12.856 6.089 7.581 1.00 51.97 101 THR A O 1
ATOM 815 N N . ASP A 1 102 ? 11.129 5.298 6.411 1.00 55.19 102 ASP A N 1
ATOM 816 C CA . ASP A 1 102 ? 11.739 5.557 5.118 1.00 55.19 102 ASP A CA 1
ATOM 817 C C . ASP A 1 102 ? 11.465 7.019 4.719 1.00 55.19 102 ASP A C 1
ATOM 819 O O . ASP A 1 102 ? 10.313 7.358 4.419 1.00 55.19 102 ASP A O 1
ATOM 823 N N . PRO A 1 103 ? 12.483 7.903 4.703 1.00 56.31 103 PRO A N 1
ATOM 824 C CA . PRO A 1 103 ? 12.316 9.291 4.276 1.00 56.31 103 PRO A CA 1
ATOM 825 C C . PRO A 1 103 ? 11.850 9.414 2.816 1.00 56.31 103 PRO A C 1
ATOM 827 O O . PRO A 1 103 ? 11.464 10.504 2.403 1.00 56.31 103 PRO A O 1
ATOM 830 N N . ASN A 1 104 ? 11.853 8.317 2.046 1.00 52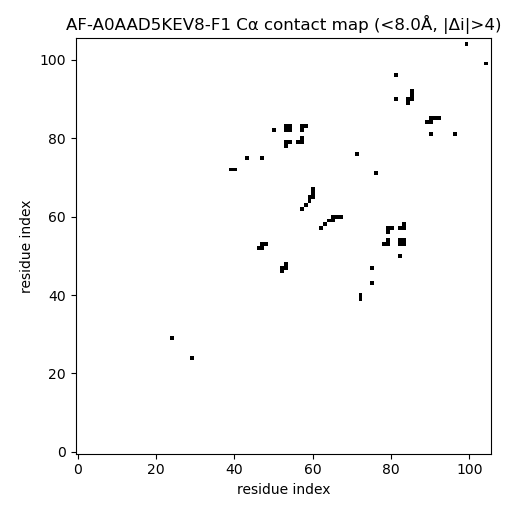.09 104 ASN A N 1
ATOM 831 C CA . ASN A 1 104 ? 11.409 8.296 0.655 1.00 52.09 104 ASN A CA 1
ATOM 832 C C . ASN A 1 104 ? 10.034 7.643 0.427 1.00 52.09 104 ASN A C 1
ATOM 834 O O . ASN A 1 104 ? 9.580 7.613 -0.713 1.00 52.09 104 ASN A O 1
ATOM 838 N N . GLY A 1 105 ? 9.341 7.176 1.476 1.00 48.69 105 GLY A N 1
ATOM 839 C CA . GLY A 1 105 ? 7.921 6.801 1.406 1.00 48.69 105 GLY A CA 1
ATOM 840 C C . GLY A 1 105 ? 7.535 5.843 0.270 1.00 48.69 105 GLY A C 1
ATOM 841 O O . GLY A 1 105 ? 6.506 6.073 -0.377 1.00 48.69 105 GLY A O 1
ATOM 842 N N . PHE A 1 106 ? 8.349 4.812 0.025 1.00 45.81 106 PHE A N 1
ATOM 843 C CA . PHE A 1 106 ? 8.030 3.734 -0.915 1.00 45.81 106 PHE A CA 1
ATOM 844 C C . PHE A 1 106 ? 7.097 2.687 -0.293 1.00 45.81 106 PHE A C 1
ATOM 846 O O . PHE A 1 106 ? 7.310 2.308 0.881 1.00 45.81 106 PHE A O 1
#

Mean predicted aligned error: 11.7 Å

InterPro domains:
  IPR025124 Gag1-like, clamp domain [PF13259] (10-92)

pLDDT: mean 80.85, std 13.49, range [42.03, 94.94]

Organism: NCBI:txid60185

Solvent-accessible surface area (backbone atoms only — not comparable to full-atom values): 6569 Å² total; per-residue (Å²): 141,89,87,81,81,76,68,72,56,58,61,50,52,52,48,54,54,52,49,48,67,70,68,64,64,49,72,66,56,50,51,53,51,51,51,52,49,50,54,53,48,50,58,49,53,76,57,54,70,45,68,69,45,26,42,54,48,25,47,40,47,66,74,64,57,50,85,68,99,61,90,72,60,65,79,55,50,54,54,20,49,52,52,36,29,51,72,71,66,73,43,66,87,95,63,74,79,82,73,80,83,52,95,78,75,126